Protein AF-A0AAD9P1C6-F1 (afdb_monomer)

Nearest PDB structures (foldseek):
  3pgz-assembly1_B  TM=4.080E-01  e=7.423E-01  Bartonella henselae
  7clr-assembly1_d  TM=1.574E-01  e=8.223E+00  Salmonella enterica subsp. enterica serovar Typhimurium

Sequence (99 aa):
SGESSGRIIQRFPQTDWPHCPFTQGLELKHQPTFFVAVLTDIDGDRHYLACLTFNEDVAIAPTKFDEAEDTEDHDATLVRAAKMYAPKSLVLVSRLDLL

Radius of gyration: 21.05 Å; Cα contacts (8 Å, |Δi|>4): 102; chains: 1; bounding box: 57×29×57 Å

Solvent-accessible surface area (backbone atoms only — not comparable to full-atom values): 7005 Å² total; per-residue (Å²): 132,87,84,82,76,75,76,89,87,78,68,83,69,84,65,82,52,102,83,52,81,66,85,90,60,84,78,81,94,67,75,71,44,77,51,76,49,78,47,68,53,96,90,65,53,59,36,35,30,48,35,43,32,41,72,44,83,48,86,78,75,81,74,81,78,88,75,88,83,92,76,99,64,65,86,65,75,66,64,64,81,71,87,41,68,42,84,46,72,50,74,47,80,36,74,60,86,90,125

Structure (mmCIF, N/CA/C/O backbone):
data_AF-A0AAD9P1C6-F1
#
_entry.id   AF-A0AAD9P1C6-F1
#
loop_
_atom_site.group_PDB
_atom_site.id
_atom_site.type_symbol
_atom_site.label_atom_id
_atom_site.label_alt_id
_atom_site.label_comp_id
_atom_site.label_asym_id
_atom_site.label_entity_id
_atom_site.label_seq_id
_atom_site.pdbx_PDB_ins_code
_atom_site.Cartn_x
_atom_site.Cartn_y
_atom_site.Cartn_z
_atom_site.occupancy
_atom_site.B_iso_or_equiv
_atom_site.auth_seq_id
_atom_site.auth_comp_id
_atom_site.auth_asym_id
_atom_site.auth_atom_id
_atom_site.pdbx_PDB_model_num
ATOM 1 N N . SER A 1 1 ? 19.288 -15.678 -1.322 1.00 46.06 1 SER A N 1
ATOM 2 C CA . SER A 1 1 ? 17.905 -15.174 -1.356 1.00 46.06 1 SER A CA 1
ATOM 3 C C . SER A 1 1 ? 17.956 -13.666 -1.264 1.00 46.06 1 SER A C 1
ATOM 5 O O . SER A 1 1 ? 18.494 -13.170 -0.287 1.00 46.06 1 SER A O 1
ATOM 7 N N . GLY A 1 2 ? 17.548 -12.944 -2.310 1.00 49.31 2 GLY A N 1
ATOM 8 C CA . GLY A 1 2 ? 17.562 -11.479 -2.299 1.00 49.31 2 GLY A CA 1
ATOM 9 C C . GLY A 1 2 ? 16.364 -10.959 -1.515 1.00 49.31 2 GLY A C 1
ATOM 10 O O . GLY A 1 2 ? 15.229 -11.116 -1.957 1.00 49.31 2 GLY A O 1
ATOM 11 N N . GLU A 1 3 ? 16.609 -10.388 -0.344 1.00 52.16 3 GLU A N 1
ATOM 12 C CA . GLU A 1 3 ? 15.588 -9.734 0.465 1.00 52.16 3 GLU A CA 1
ATOM 13 C C . GLU A 1 3 ? 15.309 -8.357 -0.153 1.00 52.16 3 GLU A C 1
ATOM 15 O O . GLU A 1 3 ? 16.040 -7.394 0.050 1.00 52.16 3 GLU A O 1
ATOM 20 N N . SER A 1 4 ? 14.307 -8.293 -1.030 1.00 64.25 4 SER A N 1
ATOM 21 C CA . SER A 1 4 ? 13.810 -7.024 -1.563 1.00 64.25 4 SER A CA 1
ATOM 22 C C . SER A 1 4 ? 12.705 -6.532 -0.639 1.00 64.25 4 SER A C 1
ATOM 24 O O . SER A 1 4 ? 11.583 -7.052 -0.698 1.00 64.25 4 SER A O 1
ATOM 26 N N . SER A 1 5 ? 13.061 -5.567 0.212 1.00 69.12 5 SER A N 1
ATOM 27 C CA . SER A 1 5 ? 12.125 -4.780 1.008 1.00 69.12 5 SER A CA 1
ATOM 28 C C . SER A 1 5 ? 11.579 -3.606 0.195 1.00 69.12 5 SER A C 1
ATOM 30 O O . SER A 1 5 ? 12.261 -3.023 -0.658 1.00 69.12 5 SER A O 1
ATOM 32 N N . GLY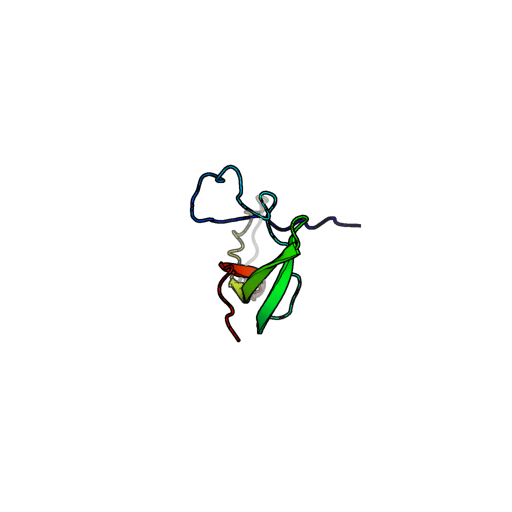 A 1 6 ? 10.313 -3.279 0.430 1.00 76.88 6 GLY A N 1
ATOM 33 C CA . GLY A 1 6 ? 9.674 -2.096 -0.128 1.00 76.88 6 GLY A CA 1
ATOM 34 C C . GLY A 1 6 ? 10.262 -0.828 0.491 1.00 76.88 6 GLY A C 1
ATOM 35 O O . GLY A 1 6 ? 10.659 -0.809 1.653 1.00 76.88 6 GLY A O 1
ATOM 36 N N . ARG A 1 7 ? 10.314 0.263 -0.280 1.00 85.62 7 ARG A N 1
ATOM 37 C CA . ARG A 1 7 ? 10.767 1.573 0.212 1.00 85.62 7 ARG A CA 1
ATOM 38 C C . ARG A 1 7 ? 9.659 2.606 0.066 1.00 85.62 7 ARG A C 1
ATOM 40 O O . ARG A 1 7 ? 9.162 2.819 -1.038 1.00 85.62 7 ARG A O 1
ATOM 47 N N . ILE A 1 8 ? 9.341 3.308 1.152 1.00 88.06 8 ILE A N 1
ATOM 48 C CA . ILE A 1 8 ? 8.459 4.479 1.112 1.00 88.06 8 ILE A CA 1
ATOM 49 C C . ILE A 1 8 ? 9.185 5.602 0.361 1.00 88.06 8 ILE A C 1
ATOM 51 O O . ILE A 1 8 ? 10.194 6.122 0.831 1.00 88.06 8 ILE A O 1
ATOM 55 N N . ILE A 1 9 ? 8.684 5.962 -0.822 1.00 89.62 9 ILE A N 1
ATOM 56 C CA . ILE A 1 9 ? 9.228 7.070 -1.627 1.00 89.62 9 ILE A CA 1
ATOM 57 C C . ILE A 1 9 ? 8.711 8.409 -1.098 1.00 89.62 9 ILE A C 1
ATOM 59 O O . ILE A 1 9 ? 9.460 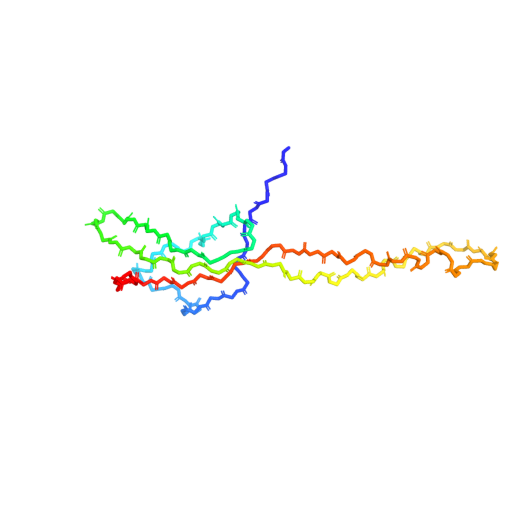9.375 -0.988 1.00 89.62 9 ILE A O 1
ATOM 63 N N . GLN A 1 10 ? 7.425 8.454 -0.762 1.00 90.31 10 GLN A N 1
ATOM 64 C CA . GLN A 1 10 ? 6.751 9.635 -0.254 1.00 90.31 10 GLN A CA 1
ATOM 65 C C . GLN A 1 10 ? 5.612 9.196 0.659 1.00 90.31 10 GLN A C 1
ATOM 67 O O . GLN A 1 10 ? 4.972 8.173 0.417 1.00 90.31 10 GLN A O 1
ATOM 72 N N . ARG A 1 11 ? 5.350 9.993 1.693 1.00 89.69 11 ARG A N 1
ATOM 73 C CA . ARG A 1 11 ? 4.192 9.829 2.567 1.00 89.69 11 ARG A CA 1
ATOM 74 C C . ARG A 1 11 ? 3.635 11.179 2.986 1.00 89.69 11 ARG A C 1
ATOM 76 O O . ARG A 1 11 ? 4.365 12.171 3.026 1.00 89.69 11 ARG A O 1
ATOM 83 N N . PHE A 1 12 ? 2.357 11.190 3.326 1.00 88.38 12 PHE A N 1
ATOM 84 C CA . PHE A 1 12 ? 1.700 12.323 3.949 1.00 88.38 12 PHE A CA 1
ATOM 85 C C . PHE A 1 12 ? 0.796 11.811 5.079 1.00 88.38 12 PHE A C 1
ATOM 87 O O . PHE A 1 12 ? 0.028 10.881 4.833 1.00 88.38 12 PHE A O 1
ATOM 94 N N . PRO A 1 13 ? 0.852 12.406 6.283 1.00 87.31 13 PRO A N 1
ATOM 95 C CA . PRO A 1 13 ? 1.799 13.441 6.716 1.00 87.31 13 PRO A CA 1
ATOM 96 C C . PRO A 1 13 ? 3.252 12.925 6.770 1.00 87.31 13 PRO A C 1
ATOM 98 O O . PRO A 1 13 ? 3.497 11.725 6.858 1.00 87.31 13 PRO A O 1
ATOM 101 N N . GLN A 1 14 ? 4.237 13.829 6.675 1.00 85.25 14 GLN A N 1
ATOM 102 C CA . GLN A 1 14 ? 5.658 13.440 6.659 1.00 85.25 14 GLN A CA 1
ATOM 103 C C . GLN A 1 14 ? 6.129 12.897 8.020 1.00 85.25 14 GLN A C 1
ATOM 105 O O . GLN A 1 14 ? 6.997 12.023 8.064 1.00 85.25 14 GLN A O 1
ATOM 110 N N . THR A 1 15 ? 5.526 13.362 9.114 1.00 83.44 15 THR A N 1
ATOM 111 C CA . THR A 1 15 ? 5.784 12.897 10.483 1.00 83.44 15 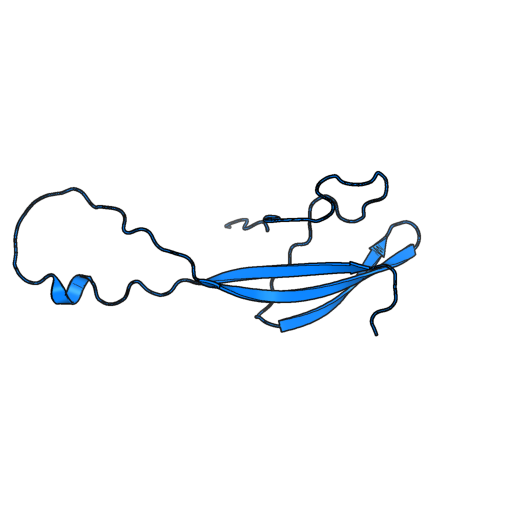THR A CA 1
ATOM 112 C C . THR A 1 15 ? 4.668 11.968 10.940 1.00 83.44 15 THR A C 1
ATOM 114 O O . THR A 1 15 ? 3.492 12.274 10.732 1.00 83.44 15 THR A O 1
ATOM 117 N N . ASP A 1 16 ? 5.040 10.864 11.588 1.00 80.75 16 ASP A N 1
ATOM 118 C CA . ASP A 1 16 ? 4.075 9.959 12.204 1.00 80.75 16 ASP A CA 1
ATOM 119 C C . ASP A 1 16 ? 3.424 10.622 13.407 1.00 80.75 16 ASP A C 1
ATOM 121 O O . ASP A 1 16 ? 4.074 11.252 14.241 1.00 80.75 16 ASP A O 1
ATOM 125 N N . TRP A 1 17 ? 2.117 10.452 13.498 1.00 80.44 17 TRP A N 1
ATOM 126 C CA . TRP A 1 17 ? 1.360 10.831 14.675 1.00 80.44 17 TRP A CA 1
ATOM 127 C C . TRP A 1 17 ? 1.504 9.701 15.704 1.00 80.44 17 TRP A C 1
ATOM 129 O O . TRP A 1 17 ? 1.713 8.555 15.304 1.00 80.44 17 TRP A O 1
ATOM 139 N N . PRO A 1 18 ? 1.370 9.965 17.015 1.00 79.00 18 PRO A N 1
ATOM 140 C CA . PRO A 1 18 ? 1.549 8.942 18.054 1.00 79.00 18 PRO A CA 1
ATOM 141 C C . PRO A 1 18 ? 0.696 7.676 17.867 1.00 79.00 18 PRO A C 1
ATOM 143 O O . PRO A 1 18 ? 1.064 6.611 18.347 1.00 79.00 18 PRO A O 1
ATOM 146 N N . HIS A 1 19 ? -0.417 7.790 17.141 1.00 76.81 19 HIS A N 1
ATOM 147 C CA . HIS A 1 19 ? -1.338 6.699 16.821 1.00 76.81 19 HIS A CA 1
ATOM 148 C C . HIS A 1 19 ? -1.391 6.402 15.315 1.00 76.81 19 HIS A C 1
ATOM 150 O O . HIS A 1 19 ? -2.409 5.943 14.812 1.00 76.81 19 HIS A O 1
ATOM 156 N N . CYS A 1 20 ? -0.332 6.735 14.571 1.00 76.88 20 CYS A N 1
ATOM 157 C CA . CYS A 1 20 ? -0.230 6.416 13.152 1.00 76.88 20 CYS A CA 1
ATOM 158 C C . CYS A 1 20 ? -0.071 4.897 12.995 1.00 76.88 20 CYS A C 1
ATOM 160 O O . CYS A 1 20 ? 0.944 4.348 13.440 1.00 76.88 20 CYS A O 1
ATOM 162 N N . PRO A 1 21 ? -1.040 4.199 12.387 1.00 70.81 21 PRO A N 1
ATOM 163 C CA . PRO A 1 21 ? -0.886 2.783 12.117 1.00 70.81 21 PRO A CA 1
ATOM 164 C C . PRO A 1 21 ? 0.154 2.590 10.995 1.00 70.81 21 PRO A C 1
ATOM 166 O O . PRO A 1 21 ? 0.241 3.393 10.066 1.00 70.81 21 PRO A O 1
ATOM 169 N N . PHE A 1 22 ? 0.936 1.507 11.060 1.00 74.38 22 PHE A N 1
ATOM 170 C CA . PHE A 1 22 ? 1.863 1.074 9.995 1.00 74.38 22 PHE A CA 1
ATOM 171 C C . PHE A 1 22 ? 3.056 2.015 9.698 1.00 74.38 22 PHE A C 1
ATOM 173 O O . PHE A 1 22 ? 3.374 2.297 8.542 1.00 74.38 22 PHE A O 1
ATOM 180 N N . THR A 1 23 ? 3.787 2.447 10.730 1.00 70.31 23 THR A N 1
ATOM 181 C CA . THR A 1 23 ? 4.949 3.360 10.610 1.00 70.31 23 THR A CA 1
ATOM 182 C C . THR A 1 23 ? 6.108 2.828 9.754 1.00 70.31 23 THR A C 1
ATOM 184 O O . THR A 1 23 ? 6.833 3.612 9.142 1.00 70.31 23 THR A O 1
ATOM 187 N N . GLN A 1 24 ? 6.273 1.504 9.664 1.00 73.12 24 GLN A N 1
ATOM 188 C CA . GLN A 1 24 ? 7.316 0.860 8.853 1.00 73.12 24 GLN A CA 1
ATOM 189 C C . GLN A 1 24 ? 6.964 0.796 7.350 1.00 73.12 24 GLN A C 1
ATOM 191 O O . GLN A 1 24 ? 7.821 0.475 6.528 1.00 73.12 24 GLN A O 1
ATOM 196 N N . GLY A 1 25 ? 5.731 1.158 6.975 1.00 74.19 25 GLY A N 1
ATOM 197 C CA . GLY A 1 25 ? 5.222 1.048 5.610 1.00 74.19 25 GLY A CA 1
ATOM 198 C C . GLY A 1 25 ? 4.574 -0.301 5.309 1.00 74.19 25 GLY A C 1
ATOM 199 O O . GLY A 1 25 ? 4.638 -1.244 6.093 1.00 74.19 25 GLY A O 1
ATOM 200 N N . LEU A 1 26 ? 3.913 -0.367 4.153 1.00 79.88 26 LEU A N 1
ATOM 201 C CA . LEU A 1 26 ? 3.223 -1.555 3.658 1.00 79.88 26 LEU A CA 1
ATOM 202 C C . LEU A 1 26 ? 3.947 -2.078 2.421 1.00 79.88 26 LEU A C 1
ATOM 204 O O . LEU A 1 26 ? 4.146 -1.343 1.453 1.00 79.88 26 LEU A O 1
ATOM 208 N N . GLU A 1 27 ? 4.320 -3.354 2.445 1.00 80.25 27 GLU A N 1
ATOM 209 C CA . GLU A 1 27 ? 4.890 -4.026 1.282 1.00 80.25 27 GLU A CA 1
ATOM 210 C C . GLU A 1 27 ? 3.799 -4.761 0.510 1.00 80.25 27 GLU A C 1
ATOM 212 O O . GLU A 1 27 ? 3.158 -5.675 1.025 1.00 80.25 27 GLU A O 1
ATOM 217 N N . LEU A 1 28 ? 3.603 -4.374 -0.749 1.00 78.81 28 LEU A N 1
ATOM 218 C CA . LEU A 1 28 ? 2.610 -4.970 -1.634 1.00 78.81 28 LEU A CA 1
ATOM 219 C C . LEU A 1 28 ? 3.317 -5.531 -2.867 1.00 78.81 28 LEU A C 1
ATOM 221 O O . LEU A 1 28 ? 3.974 -4.800 -3.607 1.00 78.81 28 LEU A O 1
ATOM 225 N N . LYS A 1 29 ? 3.180 -6.841 -3.093 1.00 74.62 29 LYS A N 1
ATOM 226 C CA . LYS A 1 29 ? 3.724 -7.544 -4.266 1.00 74.62 29 LYS A CA 1
ATOM 227 C C . LYS A 1 29 ? 2.570 -8.087 -5.104 1.00 74.62 29 LYS A C 1
ATOM 229 O O . LYS A 1 29 ? 2.229 -9.262 -5.016 1.00 74.62 29 LYS A O 1
ATOM 234 N N . HIS A 1 30 ? 1.961 -7.212 -5.900 1.00 79.62 30 HIS A N 1
ATOM 235 C CA . HIS A 1 30 ? 0.860 -7.552 -6.804 1.00 79.62 30 HIS A CA 1
ATOM 236 C C . HIS A 1 30 ? 1.179 -7.129 -8.239 1.00 79.62 30 HIS A C 1
ATOM 238 O O . HIS A 1 30 ? 1.934 -6.182 -8.463 1.00 79.62 30 HIS A O 1
ATOM 244 N N . GLN A 1 31 ? 0.596 -7.836 -9.215 1.00 87.38 31 GLN A N 1
ATOM 245 C CA . GLN A 1 31 ? 0.532 -7.317 -10.582 1.00 87.38 31 GLN A CA 1
ATOM 246 C C . GLN A 1 31 ? -0.255 -5.998 -10.594 1.00 87.38 31 GLN A C 1
ATOM 248 O O . GLN A 1 31 ? -1.154 -5.859 -9.762 1.00 87.38 31 GLN A O 1
ATOM 253 N N . PRO A 1 32 ? 0.038 -5.073 -11.530 1.00 92.31 32 PRO A N 1
ATOM 254 C CA . PRO A 1 32 ? -0.644 -3.788 -11.618 1.00 92.31 32 PRO A CA 1
ATOM 255 C C . PRO A 1 32 ? -2.165 -3.927 -11.572 1.00 92.31 32 PRO A C 1
ATOM 257 O O . PRO A 1 32 ? -2.784 -4.478 -12.480 1.00 92.31 32 PRO A O 1
ATOM 260 N N . THR A 1 33 ? -2.753 -3.461 -10.479 1.00 95.62 33 THR A N 1
ATOM 261 C CA . THR A 1 33 ? -4.182 -3.566 -10.198 1.00 95.62 33 THR A CA 1
ATOM 262 C C . THR A 1 33 ? -4.590 -2.617 -9.075 1.00 95.62 33 THR A C 1
ATOM 264 O O . THR A 1 33 ? -3.748 -2.136 -8.304 1.00 95.62 33 THR A O 1
ATOM 267 N N . PHE A 1 34 ? -5.896 -2.379 -8.977 1.00 94.88 34 PHE A N 1
ATOM 268 C CA . PHE A 1 34 ? -6.529 -1.716 -7.847 1.00 94.88 34 PHE A CA 1
ATOM 269 C C . PHE A 1 34 ? -7.225 -2.747 -6.958 1.00 94.88 34 PHE A C 1
ATOM 271 O O . PHE A 1 34 ? -7.935 -3.623 -7.452 1.00 94.88 34 PHE A O 1
ATOM 278 N N . PHE A 1 35 ? -7.045 -2.627 -5.647 1.00 93.31 35 PHE A N 1
ATOM 279 C CA . PHE A 1 35 ? -7.750 -3.443 -4.665 1.00 93.31 35 PHE A CA 1
ATOM 280 C C . PHE A 1 35 ? -7.893 -2.707 -3.335 1.00 93.31 35 PHE A C 1
ATOM 282 O O . PHE A 1 35 ? -7.159 -1.760 -3.049 1.00 93.31 35 PHE A O 1
ATOM 289 N N . VAL A 1 36 ? -8.828 -3.177 -2.510 1.00 93.25 36 VAL A N 1
ATOM 290 C CA . VAL A 1 36 ? -8.970 -2.739 -1.121 1.00 93.25 36 VAL A CA 1
ATOM 291 C C . VAL A 1 36 ? -8.523 -3.875 -0.210 1.00 93.25 36 VAL A C 1
ATOM 293 O O . VAL A 1 36 ? -9.048 -4.984 -0.301 1.00 93.25 36 VAL A O 1
ATOM 296 N N . ALA A 1 37 ? -7.545 -3.611 0.652 1.00 91.50 37 ALA A N 1
ATOM 297 C CA . ALA A 1 37 ? -7.173 -4.509 1.742 1.00 91.50 37 ALA A CA 1
ATOM 298 C C . ALA A 1 37 ? -7.715 -3.974 3.072 1.00 91.50 37 ALA A C 1
ATOM 300 O O . ALA A 1 37 ? -7.918 -2.771 3.225 1.00 91.50 37 ALA A O 1
ATOM 301 N N . VAL A 1 38 ? -7.944 -4.863 4.037 1.00 92.44 38 VAL A N 1
ATOM 302 C CA . VAL A 1 38 ? -8.392 -4.490 5.383 1.00 92.44 38 VAL A CA 1
ATOM 303 C C . VAL A 1 38 ? -7.396 -5.041 6.387 1.00 92.44 38 VAL A C 1
ATOM 305 O O . VAL A 1 38 ? -7.145 -6.246 6.410 1.00 92.44 38 VAL A O 1
ATOM 308 N N . LEU A 1 39 ? -6.830 -4.157 7.203 1.00 90.88 39 LEU A N 1
ATOM 309 C CA . LEU A 1 39 ? -5.988 -4.518 8.336 1.00 90.88 39 LEU A CA 1
ATOM 310 C C . LEU A 1 39 ? -6.718 -4.188 9.630 1.00 90.88 39 LEU A C 1
ATOM 312 O O . LEU A 1 39 ? -7.343 -3.137 9.743 1.00 90.88 39 LEU A O 1
ATOM 316 N N . THR A 1 40 ? -6.617 -5.077 10.606 1.00 90.75 40 THR A N 1
ATOM 317 C CA . THR A 1 40 ? -7.179 -4.866 11.940 1.00 90.75 40 THR A CA 1
ATOM 318 C C . THR A 1 40 ? -6.032 -4.613 12.903 1.00 90.75 40 THR A C 1
ATOM 320 O O . THR A 1 40 ? -5.042 -5.348 12.873 1.00 90.75 40 THR A O 1
ATOM 323 N N . ASP A 1 41 ? -6.135 -3.562 13.711 1.00 88.06 41 ASP A N 1
ATOM 324 C CA . ASP A 1 41 ? -5.132 -3.268 14.733 1.00 88.06 41 ASP A CA 1
ATOM 325 C C . ASP A 1 41 ? -5.364 -4.071 16.029 1.00 88.06 41 ASP A C 1
ATOM 327 O O . ASP A 1 41 ? -6.198 -4.977 16.087 1.00 88.06 41 ASP A O 1
ATOM 331 N N . ILE A 1 42 ? -4.578 -3.766 17.065 1.00 87.81 42 ILE A N 1
ATOM 332 C CA . ILE A 1 42 ? -4.660 -4.439 18.368 1.00 87.81 42 ILE A CA 1
ATOM 333 C C . ILE A 1 42 ? -5.927 -4.077 19.156 1.00 87.81 42 ILE A C 1
ATOM 335 O O . ILE A 1 42 ? -6.373 -4.878 19.977 1.00 87.81 42 ILE A O 1
ATOM 339 N N . ASP A 1 43 ? -6.507 -2.906 18.891 1.00 89.75 43 ASP A N 1
ATOM 340 C CA . ASP A 1 43 ? -7.723 -2.414 19.540 1.00 89.75 43 ASP A CA 1
ATOM 341 C C . ASP A 1 43 ? -8.994 -2.940 18.841 1.00 89.75 43 ASP A C 1
ATOM 343 O O . ASP A 1 43 ? -10.100 -2.833 19.373 1.00 89.75 43 ASP A O 1
ATOM 347 N N . GLY A 1 44 ? -8.836 -3.583 17.678 1.00 88.75 44 GLY A N 1
ATOM 348 C CA . GLY A 1 44 ? -9.916 -4.167 16.886 1.00 88.75 44 GLY A CA 1
ATOM 349 C C . GLY A 1 44 ? -10.469 -3.231 15.810 1.00 88.75 44 GLY A C 1
ATOM 350 O O . GLY A 1 44 ? -11.438 -3.592 15.134 1.00 88.75 44 GLY A O 1
ATOM 351 N N . ASP A 1 45 ? -9.859 -2.061 15.612 1.00 89.69 45 ASP A N 1
ATOM 352 C CA . ASP A 1 45 ? -10.272 -1.092 14.605 1.00 89.69 45 ASP A CA 1
ATOM 353 C C . ASP A 1 45 ? -9.835 -1.538 13.203 1.00 89.69 45 ASP A C 1
ATOM 355 O O . ASP A 1 45 ? -8.698 -1.964 12.956 1.00 89.69 45 ASP A O 1
ATOM 359 N N . ARG A 1 46 ? -10.756 -1.402 12.241 1.00 91.81 46 ARG A N 1
ATOM 360 C CA . ARG A 1 46 ? -10.507 -1.727 10.832 1.00 91.81 46 ARG A CA 1
ATOM 361 C C . ARG A 1 46 ? -9.896 -0.541 10.093 1.00 91.81 46 ARG A C 1
ATOM 363 O O . ARG A 1 46 ? -10.443 0.561 10.085 1.00 91.81 46 ARG A O 1
ATOM 370 N N . HIS A 1 47 ? -8.802 -0.815 9.399 1.00 91.94 47 HIS A N 1
ATOM 371 C CA . HIS A 1 47 ? -8.088 0.105 8.530 1.00 91.94 47 HIS A CA 1
ATOM 372 C C . HIS A 1 47 ? -8.213 -0.376 7.087 1.00 91.94 47 HIS A C 1
ATOM 374 O O . HIS A 1 47 ? -7.652 -1.404 6.703 1.00 91.94 47 HIS A O 1
ATOM 380 N N . TYR A 1 48 ? -8.959 0.377 6.289 1.00 92.94 48 TYR A N 1
ATOM 381 C CA . TYR A 1 48 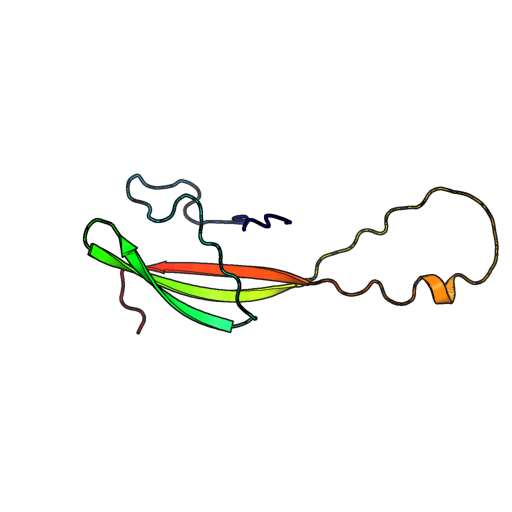? -9.162 0.139 4.870 1.00 92.94 48 TYR A CA 1
ATOM 382 C C . TYR A 1 48 ? -8.018 0.774 4.083 1.00 92.94 48 TYR A C 1
ATOM 384 O O . TYR A 1 48 ? -7.705 1.957 4.238 1.00 92.94 48 TYR A O 1
ATOM 392 N N . LEU A 1 49 ? -7.389 -0.032 3.238 1.00 93.06 49 LEU A N 1
ATOM 393 C CA . LEU A 1 49 ? -6.255 0.334 2.408 1.00 93.06 49 LEU A CA 1
ATOM 394 C C . LEU A 1 49 ? -6.697 0.318 0.951 1.00 93.06 49 LEU A C 1
ATOM 396 O O . LEU A 1 49 ? -6.820 -0.754 0.362 1.00 93.06 49 LEU A O 1
ATOM 400 N N . ALA A 1 50 ? -6.932 1.489 0.365 1.00 94.12 50 ALA A N 1
ATOM 401 C CA . ALA A 1 50 ? -7.108 1.586 -1.078 1.00 94.12 50 ALA A CA 1
ATOM 402 C C . ALA A 1 50 ? -5.724 1.544 -1.735 1.00 94.12 50 ALA A C 1
ATOM 404 O O . ALA A 1 50 ? -4.925 2.474 -1.588 1.00 94.12 50 ALA A O 1
ATOM 405 N N . CYS A 1 51 ? -5.440 0.446 -2.429 1.00 93.69 51 CYS A N 1
ATOM 406 C CA . CYS A 1 51 ? -4.136 0.135 -2.994 1.00 93.69 51 CYS A CA 1
ATOM 407 C C . CYS A 1 51 ? -4.200 0.208 -4.517 1.00 93.69 51 CYS A C 1
ATOM 409 O O . CYS A 1 51 ? -4.921 -0.558 -5.155 1.00 93.69 51 CYS A O 1
ATOM 411 N N . LEU A 1 52 ? -3.401 1.093 -5.105 1.00 95.38 52 LEU A N 1
ATOM 412 C CA . LEU A 1 52 ? -3.153 1.139 -6.540 1.00 95.38 52 LEU A CA 1
ATOM 413 C C . LEU A 1 52 ? -1.716 0.704 -6.808 1.00 95.38 52 LEU A C 1
ATOM 415 O O . LEU A 1 52 ? -0.775 1.381 -6.402 1.00 95.38 52 LEU A O 1
ATOM 419 N N . THR A 1 53 ? -1.544 -0.407 -7.513 1.00 94.12 53 THR A N 1
ATOM 420 C CA . THR A 1 53 ? -0.229 -0.940 -7.890 1.00 94.12 53 THR A CA 1
ATOM 421 C C . THR A 1 53 ? 0.019 -0.721 -9.378 1.00 94.12 53 THR A C 1
ATOM 423 O O . THR A 1 53 ? -0.891 -0.860 -10.195 1.00 94.12 53 THR A O 1
ATOM 426 N N . PHE A 1 54 ? 1.238 -0.327 -9.740 1.00 94.19 54 PHE A N 1
ATOM 427 C CA . PHE A 1 54 ? 1.612 0.017 -11.112 1.00 94.19 54 PHE A CA 1
ATOM 428 C C . PHE A 1 54 ? 3.109 -0.186 -11.349 1.00 94.19 54 PHE A C 1
ATOM 430 O O . PHE A 1 54 ? 3.886 -0.355 -10.415 1.00 94.19 54 PHE A O 1
ATOM 437 N N . ASN A 1 55 ? 3.512 -0.163 -12.615 1.00 91.81 55 ASN A N 1
ATOM 438 C CA . ASN A 1 55 ? 4.905 -0.254 -13.028 1.00 91.81 55 ASN A CA 1
ATOM 439 C C . ASN A 1 55 ? 5.356 1.106 -13.561 1.00 91.81 55 ASN A C 1
ATOM 441 O O . ASN A 1 55 ? 4.652 1.701 -14.374 1.00 91.81 55 ASN A O 1
ATOM 445 N N . GLU A 1 56 ? 6.517 1.587 -13.127 1.00 89.94 56 GLU A N 1
ATOM 446 C CA . GLU A 1 56 ? 7.100 2.849 -13.598 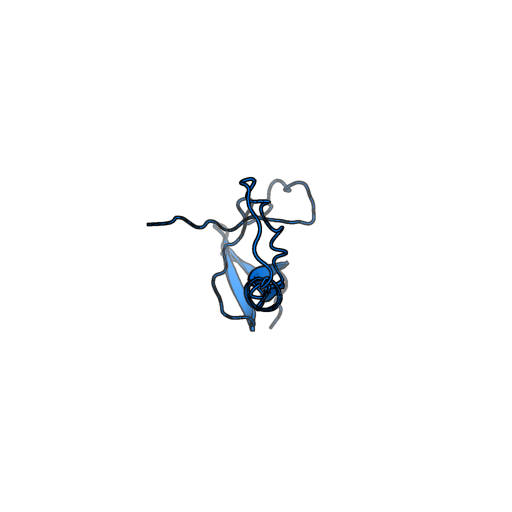1.00 89.94 56 GLU A CA 1
ATOM 447 C C . GLU A 1 56 ? 8.420 2.600 -14.331 1.00 89.94 56 GLU A C 1
ATOM 449 O O . GLU A 1 56 ? 9.204 1.743 -13.913 1.00 89.94 56 GLU A O 1
ATOM 454 N N . ASP A 1 57 ? 8.655 3.343 -15.414 1.00 88.19 57 ASP A N 1
ATOM 455 C CA . ASP A 1 57 ? 9.882 3.287 -16.211 1.00 88.19 57 ASP A CA 1
ATOM 456 C C . ASP A 1 57 ? 11.113 3.584 -15.336 1.00 88.19 57 ASP A C 1
ATOM 458 O O . ASP A 1 57 ? 11.173 4.581 -14.613 1.00 88.19 57 ASP A O 1
ATOM 462 N N . VAL A 1 58 ? 12.132 2.731 -15.434 1.00 84.62 58 VAL A N 1
ATOM 463 C CA . VAL A 1 58 ? 13.430 2.936 -14.786 1.00 84.62 58 VAL A CA 1
ATOM 464 C C . VAL A 1 58 ? 14.410 3.458 -15.825 1.00 84.62 58 VAL A C 1
ATOM 466 O O . VAL A 1 58 ? 14.722 2.773 -16.800 1.00 84.62 58 VAL A O 1
ATOM 469 N N . ALA A 1 59 ? 14.920 4.671 -15.612 1.00 77.75 59 ALA A N 1
ATOM 470 C CA . ALA A 1 59 ? 15.992 5.208 -16.436 1.00 77.75 59 ALA A CA 1
ATOM 471 C C . ALA A 1 59 ? 17.285 4.423 -16.169 1.00 77.75 59 ALA A C 1
ATOM 473 O O . ALA A 1 59 ? 17.827 4.456 -15.064 1.00 77.75 59 ALA A O 1
ATOM 474 N N . ILE A 1 60 ? 17.789 3.728 -17.187 1.00 69.56 60 ILE A N 1
ATOM 475 C CA . ILE A 1 60 ? 19.114 3.110 -17.145 1.00 69.56 60 ILE A CA 1
ATOM 476 C C . ILE A 1 60 ? 20.096 4.164 -17.651 1.00 69.56 60 ILE A C 1
ATOM 478 O O . ILE A 1 60 ? 20.110 4.480 -18.841 1.00 69.56 60 ILE A O 1
ATOM 482 N N . ALA A 1 61 ? 20.898 4.742 -16.757 1.00 59.44 61 ALA A N 1
ATOM 483 C CA . ALA A 1 61 ? 22.038 5.537 -17.193 1.00 59.44 61 ALA A CA 1
ATOM 484 C C . ALA A 1 61 ? 23.054 4.583 -17.846 1.00 59.44 61 ALA A C 1
ATOM 486 O O . ALA A 1 61 ? 23.425 3.596 -17.206 1.00 59.44 61 ALA A O 1
ATOM 487 N N . PRO A 1 62 ? 23.503 4.827 -19.090 1.00 57.12 62 PRO A N 1
ATOM 488 C CA . PRO A 1 62 ? 24.564 4.023 -19.673 1.00 57.12 62 PRO A CA 1
ATOM 489 C C . PRO A 1 62 ? 25.826 4.239 -18.836 1.00 57.12 62 PRO A C 1
ATOM 491 O O . PRO A 1 62 ? 26.379 5.339 -18.782 1.00 57.12 62 PRO A O 1
ATOM 494 N N . THR A 1 63 ? 26.267 3.198 -18.138 1.00 49.69 63 THR A N 1
ATOM 495 C CA . THR A 1 63 ? 27.604 3.158 -17.551 1.00 49.69 63 THR A CA 1
ATOM 496 C C . THR A 1 63 ? 28.595 3.264 -18.697 1.00 49.69 63 THR A C 1
ATOM 498 O O . THR A 1 63 ? 28.651 2.367 -19.539 1.00 49.69 63 THR A O 1
ATOM 501 N N . LYS A 1 64 ? 29.339 4.373 -18.757 1.00 45.41 64 LYS A N 1
ATOM 502 C CA . LYS A 1 64 ? 30.499 4.503 -19.638 1.00 45.41 64 LYS A CA 1
ATOM 503 C C . LYS A 1 64 ? 31.468 3.383 -19.265 1.00 45.41 64 LYS A C 1
ATOM 505 O O . LYS A 1 64 ? 32.074 3.432 -18.199 1.00 45.41 64 LYS A O 1
ATOM 510 N N . PHE A 1 65 ? 31.538 2.350 -20.093 1.00 44.72 65 PHE A N 1
ATOM 511 C CA . PHE A 1 6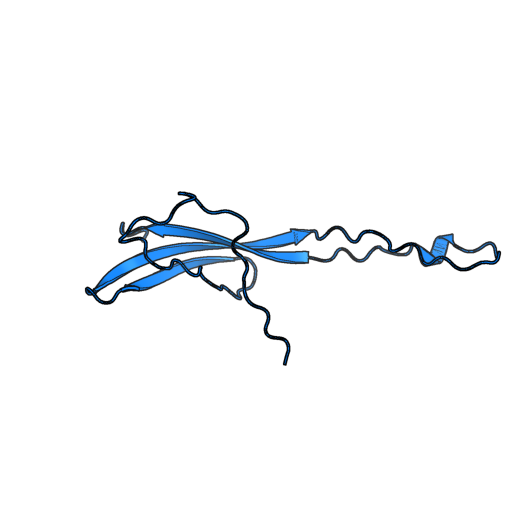5 ? 32.690 1.466 -20.103 1.00 44.72 65 PHE A CA 1
ATOM 512 C C . PHE A 1 65 ? 33.809 2.268 -20.767 1.00 44.72 65 PHE A C 1
ATOM 514 O O . PHE A 1 65 ? 33.820 2.437 -21.983 1.00 44.72 65 PHE A O 1
ATOM 521 N N . ASP A 1 66 ? 34.675 2.859 -19.945 1.00 48.31 66 ASP A N 1
ATOM 522 C CA . ASP A 1 66 ? 35.993 3.286 -20.396 1.00 48.31 66 ASP A CA 1
ATOM 523 C C . ASP A 1 66 ? 36.785 2.012 -20.700 1.00 48.31 66 ASP A C 1
ATOM 525 O O . ASP A 1 66 ? 37.113 1.284 -19.770 1.00 48.31 66 ASP A O 1
ATOM 529 N N . GLU A 1 67 ? 37.024 1.721 -21.980 1.00 42.69 67 GLU A N 1
ATOM 530 C CA . GLU A 1 67 ? 38.282 1.165 -22.500 1.00 42.69 67 GLU A CA 1
ATOM 531 C C . GLU A 1 67 ? 38.225 1.051 -24.038 1.00 42.69 67 GLU A C 1
ATOM 533 O O . GLU A 1 67 ? 37.483 0.257 -24.603 1.00 42.69 67 GLU A O 1
ATOM 538 N N . ALA A 1 68 ? 38.981 1.956 -24.663 1.00 45.06 68 ALA A N 1
ATOM 539 C CA . ALA A 1 68 ? 39.762 1.875 -25.898 1.00 45.06 68 ALA A CA 1
ATOM 540 C C . ALA A 1 68 ? 39.375 0.927 -27.070 1.00 45.06 68 ALA A C 1
ATOM 542 O O . ALA A 1 68 ? 39.271 -0.285 -26.929 1.00 45.06 68 ALA A O 1
ATOM 543 N N . GLU A 1 69 ? 39.432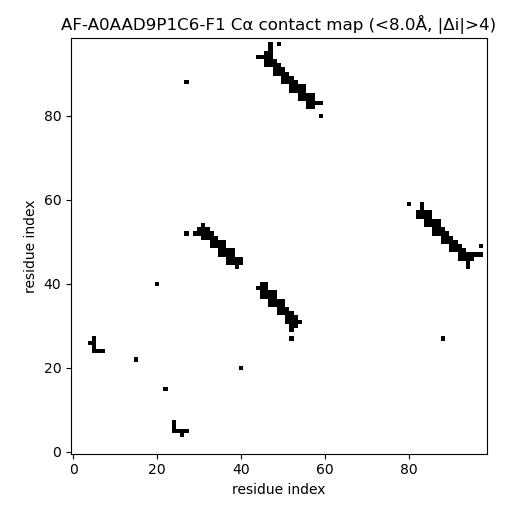 1.553 -28.256 1.00 39.75 69 GLU A N 1
ATOM 544 C CA . GLU A 1 69 ? 39.727 1.045 -29.612 1.00 39.75 69 GLU A CA 1
ATOM 545 C C . GLU A 1 69 ? 38.571 0.774 -30.600 1.00 39.75 69 GLU A C 1
ATOM 547 O O . GLU A 1 69 ? 37.719 -0.092 -30.429 1.00 39.75 69 GLU A O 1
ATOM 552 N N . ASP A 1 70 ? 38.631 1.580 -31.671 1.00 46.25 70 ASP A N 1
ATOM 553 C CA . ASP A 1 70 ? 37.976 1.526 -32.979 1.00 46.25 70 ASP A CA 1
ATOM 554 C C . ASP A 1 70 ? 37.500 0.144 -33.446 1.00 46.25 70 ASP A C 1
ATOM 556 O O . ASP A 1 70 ? 38.301 -0.760 -33.681 1.00 46.25 70 ASP A O 1
ATOM 560 N N . THR A 1 71 ? 36.216 0.043 -33.802 1.00 36.34 71 THR A N 1
ATOM 561 C CA . THR A 1 71 ? 35.832 -0.325 -35.177 1.00 36.34 71 THR A CA 1
ATOM 562 C C . THR A 1 71 ? 34.371 0.029 -35.462 1.00 36.34 71 THR A C 1
ATOM 564 O O . THR A 1 71 ? 33.474 -0.130 -34.636 1.00 36.34 71 THR A O 1
ATOM 567 N N . GLU A 1 72 ? 34.164 0.569 -36.655 1.00 45.50 72 GLU A N 1
ATOM 568 C CA . GLU A 1 72 ? 32.924 1.086 -37.222 1.00 45.50 72 GLU A CA 1
ATOM 569 C C . GLU A 1 72 ? 31.840 -0.007 -37.336 1.00 45.50 72 GLU A C 1
ATOM 571 O O . GLU A 1 72 ? 31.785 -0.699 -38.342 1.00 45.50 72 GLU A O 1
ATOM 576 N N . ASP A 1 73 ? 30.995 -0.192 -36.308 1.00 43.59 73 ASP A N 1
ATOM 577 C CA . ASP A 1 73 ? 29.713 -0.936 -36.415 1.00 43.59 73 ASP A CA 1
ATOM 578 C C . ASP A 1 73 ? 28.783 -0.766 -35.178 1.00 43.59 73 ASP A C 1
ATOM 580 O O . ASP A 1 73 ? 28.039 -1.662 -34.766 1.00 43.59 73 ASP A O 1
ATOM 584 N N . HIS A 1 74 ? 28.798 0.405 -34.527 1.00 45.97 74 HIS A N 1
ATOM 585 C CA . HIS A 1 74 ? 28.025 0.629 -33.290 1.00 45.97 74 HIS A CA 1
ATOM 586 C C . HIS A 1 74 ? 26.507 0.820 -33.473 1.00 45.97 74 HIS A C 1
ATOM 588 O O . HIS A 1 74 ? 25.775 0.860 -32.479 1.00 45.97 74 HIS A O 1
ATOM 594 N N . ASP A 1 75 ? 26.001 0.859 -34.709 1.00 47.16 75 ASP A N 1
ATOM 595 C CA . ASP A 1 75 ? 24.561 0.981 -34.994 1.00 47.16 75 ASP A CA 1
ATOM 596 C C . ASP A 1 75 ? 23.744 -0.249 -34.533 1.00 47.16 75 ASP A C 1
ATOM 598 O O . ASP A 1 75 ? 22.526 -0.166 -34.363 1.00 47.16 75 ASP A O 1
ATOM 602 N N . ALA A 1 76 ? 24.399 -1.380 -34.232 1.00 48.25 76 ALA A N 1
ATOM 603 C CA . ALA A 1 76 ? 23.758 -2.587 -33.700 1.00 48.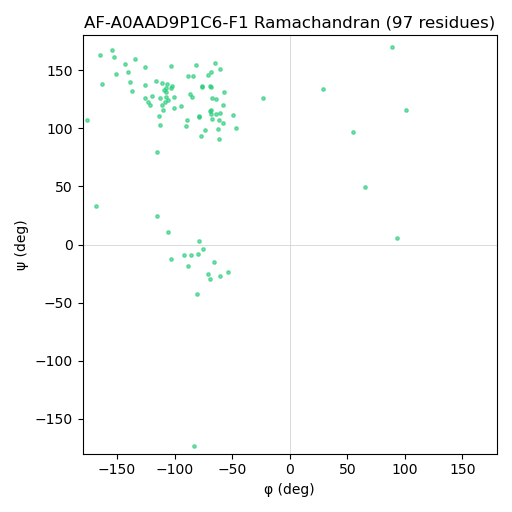25 76 ALA A CA 1
ATOM 604 C C . ALA A 1 76 ? 23.967 -2.819 -32.184 1.00 48.25 76 ALA A C 1
ATOM 606 O O . ALA A 1 76 ? 23.270 -3.641 -31.589 1.00 48.25 76 ALA A O 1
ATOM 607 N N . THR A 1 77 ? 24.883 -2.105 -31.517 1.00 44.62 77 THR A N 1
ATOM 608 C CA . THR A 1 77 ? 25.148 -2.270 -30.065 1.00 44.62 77 THR A CA 1
ATOM 609 C C . THR A 1 77 ? 24.258 -1.378 -29.191 1.00 44.62 77 THR A C 1
ATOM 611 O O . THR A 1 77 ? 24.041 -1.664 -28.017 1.00 44.62 77 THR A O 1
ATOM 614 N N . LEU A 1 78 ? 23.673 -0.332 -29.784 1.00 48.25 78 LEU A N 1
ATOM 615 C CA . LEU A 1 78 ? 22.617 0.523 -29.218 1.00 48.25 78 LEU A CA 1
ATOM 616 C C . LEU A 1 78 ? 21.214 -0.116 -29.278 1.00 48.25 78 LEU A C 1
ATOM 618 O O . LEU A 1 78 ? 20.220 0.515 -28.901 1.00 48.25 78 LEU A O 1
ATOM 622 N N . VAL A 1 79 ? 21.111 -1.359 -29.765 1.00 47.78 79 VAL A N 1
ATOM 623 C CA . VAL A 1 79 ? 19.857 -2.098 -29.948 1.00 47.78 79 VAL A CA 1
ATOM 624 C C . VAL A 1 79 ? 19.170 -2.303 -28.600 1.00 47.78 79 VAL A C 1
ATOM 626 O O . VAL A 1 79 ? 19.477 -3.206 -27.832 1.00 47.78 79 VAL A O 1
ATOM 629 N N . ARG A 1 80 ? 18.188 -1.423 -28.370 1.00 48.81 80 ARG A N 1
ATOM 630 C CA . ARG A 1 80 ? 17.278 -1.348 -27.225 1.00 48.81 80 ARG A CA 1
ATOM 631 C C . ARG A 1 80 ? 18.013 -1.277 -25.892 1.00 48.81 80 ARG A C 1
ATOM 633 O O . ARG A 1 80 ? 18.220 -2.291 -25.235 1.00 48.81 80 ARG A O 1
ATOM 640 N N . ALA A 1 81 ? 18.189 -0.057 -25.384 1.00 58.03 81 ALA A N 1
ATOM 641 C CA . ALA A 1 81 ? 17.979 0.155 -23.955 1.00 58.03 81 ALA A CA 1
ATOM 642 C C . ALA A 1 81 ? 16.653 -0.538 -23.589 1.00 58.03 81 ALA A C 1
ATOM 644 O O . ALA A 1 81 ? 15.572 -0.066 -23.956 1.00 58.03 81 ALA A O 1
ATOM 645 N N . ALA A 1 82 ? 16.730 -1.739 -23.013 1.00 64.62 82 ALA A N 1
ATOM 646 C CA . ALA A 1 82 ? 15.553 -2.487 -22.623 1.00 64.62 82 ALA A CA 1
ATOM 647 C C . ALA A 1 82 ? 14.798 -1.589 -21.648 1.00 64.62 82 ALA A C 1
ATOM 649 O O . ALA A 1 82 ? 15.364 -1.174 -20.637 1.00 64.62 82 ALA A O 1
ATOM 650 N N . LYS A 1 83 ? 13.551 -1.227 -21.972 1.00 70.88 83 LYS A N 1
ATOM 651 C CA . LYS A 1 83 ? 12.717 -0.489 -21.024 1.00 70.88 83 LYS A CA 1
ATOM 652 C C . LYS A 1 83 ? 12.543 -1.375 -19.799 1.00 70.88 83 LYS A C 1
ATOM 654 O O . LYS A 1 83 ? 11.872 -2.404 -19.866 1.00 70.88 83 LYS A O 1
ATOM 659 N N . MET A 1 84 ? 13.211 -1.004 -18.716 1.00 83.12 84 MET A N 1
ATOM 660 C CA . MET A 1 84 ? 13.046 -1.641 -17.422 1.00 83.12 84 MET A CA 1
ATOM 661 C C . MET A 1 84 ? 11.915 -0.941 -16.684 1.00 83.12 84 MET A C 1
ATOM 663 O O . MET A 1 84 ? 11.735 0.269 -16.803 1.00 83.12 84 MET A O 1
ATOM 667 N N . TYR A 1 85 ? 11.164 -1.720 -15.919 1.00 87.25 85 TYR A N 1
ATOM 668 C CA . TYR A 1 85 ? 10.058 -1.233 -15.116 1.00 87.25 85 TYR A CA 1
ATOM 669 C C . TYR A 1 85 ? 10.259 -1.671 -13.672 1.00 87.25 85 TYR A C 1
ATOM 671 O O . TYR A 1 85 ? 10.629 -2.820 -13.422 1.00 87.25 85 TYR A O 1
ATOM 679 N N . ALA A 1 86 ? 9.995 -0.771 -12.730 1.00 88.38 86 ALA A N 1
ATOM 680 C CA . ALA A 1 86 ? 9.984 -1.079 -11.308 1.00 88.38 86 ALA A CA 1
ATOM 681 C C . ALA A 1 86 ? 8.541 -1.078 -10.784 1.00 88.38 86 ALA A C 1
ATOM 683 O O . ALA A 1 86 ? 7.793 -0.140 -11.082 1.00 88.38 86 ALA A O 1
ATOM 684 N N . PRO A 1 87 ? 8.143 -2.085 -9.988 1.00 90.31 87 PRO A N 1
ATOM 685 C CA . PRO A 1 87 ? 6.837 -2.087 -9.350 1.00 90.31 87 PRO A CA 1
ATOM 686 C C . PRO A 1 87 ? 6.765 -0.983 -8.290 1.00 90.31 87 PRO A C 1
ATOM 688 O O . PRO A 1 87 ? 7.677 -0.811 -7.478 1.00 90.31 87 PRO A O 1
ATOM 691 N N . LYS A 1 88 ? 5.656 -0.248 -8.281 1.00 91.75 88 LYS A N 1
ATOM 692 C CA . LYS A 1 88 ? 5.313 0.777 -7.296 1.00 91.75 88 LYS A CA 1
ATOM 693 C C . LYS A 1 88 ? 3.870 0.615 -6.844 1.00 91.75 88 LYS A C 1
ATOM 695 O O . LYS A 1 88 ? 3.049 -0.021 -7.501 1.00 91.75 88 LYS A O 1
ATOM 700 N N . SER A 1 89 ? 3.576 1.182 -5.682 1.00 93.12 89 SER A N 1
ATOM 701 C CA . SER A 1 89 ? 2.236 1.189 -5.107 1.00 93.12 89 SER A CA 1
ATOM 702 C C . SER A 1 89 ? 1.937 2.554 -4.504 1.00 93.12 89 SER A C 1
ATOM 704 O O . SER A 1 89 ? 2.802 3.148 -3.862 1.00 93.12 89 SER A O 1
ATOM 706 N N . LEU A 1 90 ? 0.710 3.027 -4.690 1.00 93.75 90 LEU A N 1
ATOM 707 C CA . LEU A 1 90 ? 0.118 4.125 -3.942 1.00 93.75 90 LEU A CA 1
ATOM 708 C C . LEU A 1 90 ? -0.926 3.533 -2.997 1.00 93.75 90 LEU A C 1
ATOM 710 O O . LEU A 1 90 ? -1.803 2.789 -3.434 1.00 93.75 90 LEU A O 1
ATOM 714 N N . VAL A 1 91 ? -0.819 3.859 -1.713 1.00 92.81 91 VAL A N 1
ATOM 715 C CA . VAL A 1 91 ? -1.713 3.335 -0.679 1.00 92.81 91 VAL A CA 1
ATOM 716 C C . VAL A 1 91 ? -2.331 4.497 0.079 1.00 92.81 91 VAL A C 1
ATOM 718 O O . VAL A 1 91 ? -1.613 5.351 0.600 1.00 92.81 91 VAL A O 1
ATOM 721 N N . LEU A 1 92 ? -3.659 4.512 0.149 1.00 92.44 92 LEU A N 1
ATOM 722 C CA . LEU A 1 92 ? -4.418 5.400 1.019 1.00 92.44 92 LEU A CA 1
ATOM 723 C C . LEU A 1 92 ? -4.971 4.592 2.190 1.00 92.44 92 LEU A C 1
ATOM 725 O O . LEU A 1 92 ? -5.685 3.614 1.980 1.00 92.44 92 LEU A O 1
ATOM 729 N N . VAL A 1 93 ? -4.663 5.029 3.410 1.00 91.12 93 VAL A N 1
ATOM 730 C CA . VAL A 1 93 ? -5.147 4.410 4.649 1.00 91.12 93 VAL A CA 1
ATOM 731 C C . VAL A 1 93 ? -6.316 5.221 5.190 1.00 91.12 93 VAL A C 1
ATOM 733 O O .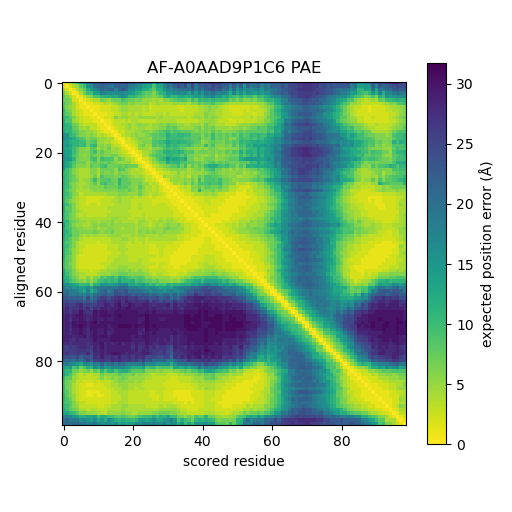 VAL A 1 93 ? -6.199 6.432 5.376 1.00 91.12 93 VAL A O 1
ATOM 736 N N . SER A 1 94 ? -7.436 4.559 5.460 1.00 89.94 94 SER A N 1
ATOM 737 C CA . SER A 1 94 ? -8.641 5.179 6.003 1.00 89.94 94 SER A CA 1
ATOM 738 C C . SER A 1 94 ? -9.306 4.274 7.035 1.00 89.94 94 SER A C 1
ATOM 740 O O . SER A 1 94 ? -9.274 3.054 6.916 1.00 89.94 94 SER A O 1
ATOM 742 N N . ARG A 1 95 ? -9.953 4.872 8.037 1.00 89.00 95 ARG A N 1
ATOM 743 C CA . ARG A 1 95 ? -10.884 4.161 8.935 1.00 89.00 95 ARG A CA 1
ATOM 744 C C . ARG A 1 95 ? -12.333 4.215 8.445 1.00 89.00 95 ARG A C 1
ATOM 746 O O . ARG A 1 95 ? -13.199 3.564 9.015 1.00 89.00 95 ARG A O 1
ATOM 753 N N . LEU A 1 96 ? -12.604 5.014 7.414 1.00 89.38 96 LEU A N 1
ATOM 754 C CA . LEU A 1 96 ? -13.911 5.049 6.765 1.00 89.38 96 LEU A CA 1
ATOM 755 C C . LEU A 1 96 ? -14.050 3.821 5.874 1.00 89.38 96 LEU A C 1
ATOM 757 O O . LEU A 1 96 ? -13.111 3.491 5.149 1.00 89.38 96 LEU A O 1
ATOM 761 N N . ASP A 1 97 ? -15.218 3.188 5.929 1.00 83.19 97 ASP A N 1
ATOM 762 C CA . ASP A 1 97 ? -15.542 2.087 5.031 1.00 83.19 97 ASP A CA 1
ATOM 763 C C . ASP A 1 97 ? -15.589 2.609 3.587 1.00 83.19 97 ASP A C 1
ATOM 765 O O . ASP A 1 97 ? -16.253 3.609 3.304 1.00 83.19 97 ASP A O 1
ATOM 769 N N . LEU A 1 98 ? -14.809 1.984 2.705 1.00 66.31 98 LEU A N 1
ATOM 770 C CA . LEU A 1 98 ? -14.637 2.382 1.301 1.00 66.31 98 LEU A CA 1
ATOM 771 C C . LEU A 1 98 ? -15.373 1.434 0.335 1.00 66.31 98 LEU A C 1
ATOM 773 O O . LEU A 1 98 ? -15.128 1.496 -0.872 1.00 66.31 98 LEU A O 1
ATOM 777 N N . LEU A 1 99 ? -16.222 0.546 0.867 1.00 63.94 99 LEU A N 1
ATOM 778 C CA . LEU A 1 99 ? -16.996 -0.462 0.136 1.00 63.94 99 LEU A CA 1
ATOM 779 C C . LEU A 1 99 ? -18.486 -0.109 0.048 1.00 63.94 99 LEU A C 1
ATOM 781 O O . LEU A 1 99 ? -19.030 0.466 1.017 1.00 63.94 99 LEU A O 1
#

Organism: Ridgeia piscesae (NCBI:txid27915)

Secondary structure (DSSP, 8-state):
-----------SSSSPPTT-S-TT------SS-EEEEEEE-TT--EEEEEEEEEEEEE-------------S-GGGTTS----EEEEEEEEEEESS---

Foldseek 3Di:
DDPDDDDDPDDPPPDADPPRPPPVDDDDDDDFDWDWDWDADPVRQIKIKTKGKDKDWDDDDPDPPDDDDDDPDCPPVPPDPDGDIDMDMDIDIDSDDPD

Mean predicted aligned error: 11.77 Å

pLDDT: mean 75.95, std 17.94, range [36.34, 95.62]

InterPro domains:
  IPR005113 uDENN domain [PF03456] (7-54)